Protein AF-A0A7W3LTU8-F1 (afdb_monomer_lite)

Organism: Actinomadura namibiensis (NCBI:txid182080)

Foldseek 3Di:
DVCVVVVNPDPVVVLVCCCVVPVVVDVDDDDPVVVVVVCVVCVVVVVVVVVVVCVVDCCVVFLWDDDPDPWDFFDPDPVRQCPDPCHVQFDWDQDPVVRGITTHHHTDRHDPPDDDDDDDDDDDDDDD

Structure (mmCIF, N/CA/C/O backbone):
data_AF-A0A7W3LTU8-F1
#
_entry.id   AF-A0A7W3LTU8-F1
#
loop_
_atom_site.group_PDB
_atom_site.id
_atom_site.type_symbol
_atom_site.label_atom_id
_atom_site.label_alt_id
_atom_site.label_comp_id
_atom_site.label_asym_id
_atom_site.label_entity_id
_atom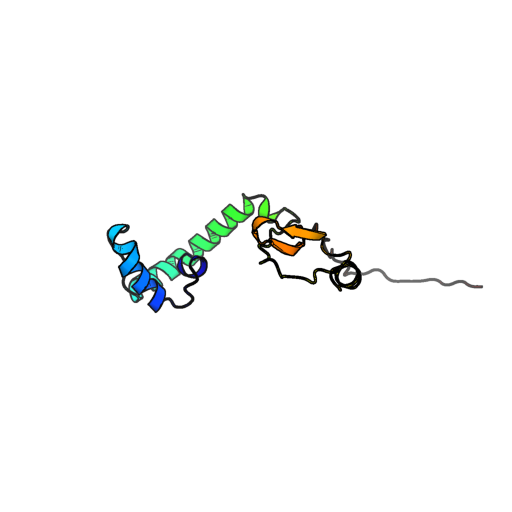_site.label_seq_id
_atom_site.pdbx_PDB_ins_code
_atom_site.Cartn_x
_atom_site.Cartn_y
_atom_site.Cartn_z
_atom_site.occupancy
_atom_site.B_iso_or_equiv
_atom_site.auth_seq_id
_atom_site.auth_comp_id
_atom_site.auth_asym_id
_atom_site.auth_atom_id
_atom_site.pdbx_PDB_model_num
ATOM 1 N N . MET A 1 1 ? 1.113 -4.236 7.735 1.00 57.50 1 MET A N 1
ATOM 2 C CA . MET A 1 1 ? 0.919 -3.942 6.302 1.00 57.50 1 MET A CA 1
ATOM 3 C C . MET A 1 1 ? -0.131 -2.850 6.097 1.00 57.50 1 MET A C 1
ATOM 5 O O . MET A 1 1 ? 0.268 -1.763 5.723 1.00 57.50 1 MET A O 1
ATOM 9 N N . LEU A 1 2 ? -1.400 -3.036 6.487 1.00 60.97 2 LEU A N 1
ATOM 10 C CA . LEU A 1 2 ? -2.439 -1.980 6.439 1.00 60.97 2 LEU A CA 1
ATOM 11 C C . LEU A 1 2 ? -2.060 -0.674 7.157 1.00 60.97 2 LEU A C 1
ATOM 13 O O . LEU A 1 2 ? -2.219 0.405 6.601 1.00 60.97 2 LEU A O 1
ATOM 17 N N . ALA A 1 3 ? -1.490 -0.758 8.364 1.00 63.91 3 ALA A N 1
ATOM 18 C CA . ALA A 1 3 ? -1.036 0.433 9.084 1.00 63.91 3 ALA A CA 1
ATOM 19 C C . ALA A 1 3 ? 0.039 1.217 8.308 1.00 63.91 3 ALA A C 1
ATOM 21 O O . ALA A 1 3 ? -0.021 2.438 8.278 1.00 63.91 3 ALA A O 1
ATOM 22 N N . ALA A 1 4 ? 0.977 0.528 7.650 1.00 62.62 4 ALA A N 1
ATOM 23 C CA . ALA A 1 4 ? 2.030 1.156 6.850 1.00 62.62 4 ALA A CA 1
ATOM 24 C C . ALA A 1 4 ? 1.475 1.750 5.546 1.00 62.62 4 ALA A C 1
ATOM 26 O O . ALA A 1 4 ? 1.787 2.890 5.226 1.00 62.62 4 ALA A O 1
ATOM 27 N N . LEU A 1 5 ? 0.585 1.018 4.863 1.00 60.66 5 LEU A N 1
ATOM 28 C CA . LEU A 1 5 ? -0.119 1.489 3.663 1.00 60.66 5 LEU A CA 1
ATOM 29 C C . LEU A 1 5 ? -0.958 2.744 3.939 1.00 60.66 5 LEU A C 1
ATOM 31 O O . LEU A 1 5 ? -1.088 3.608 3.086 1.00 60.66 5 LEU A O 1
ATOM 35 N N . LEU A 1 6 ? -1.491 2.870 5.154 1.00 66.88 6 LEU A N 1
ATOM 36 C CA . LEU A 1 6 ? -2.299 4.011 5.581 1.00 66.88 6 LEU A CA 1
ATOM 37 C C . LEU A 1 6 ? -1.504 5.034 6.421 1.00 66.88 6 LEU A C 1
ATOM 39 O O . LEU A 1 6 ? -2.103 5.745 7.240 1.00 66.88 6 LEU A O 1
ATOM 43 N N . GLY A 1 7 ? -0.169 5.049 6.300 1.00 69.88 7 GLY A N 1
ATOM 44 C CA . GLY A 1 7 ? 0.729 6.053 6.895 1.00 69.88 7 GLY A CA 1
ATOM 45 C C . GLY A 1 7 ? 0.847 6.042 8.428 1.00 69.88 7 GLY A C 1
ATOM 46 O O . GLY A 1 7 ? 1.381 6.968 9.034 1.00 69.88 7 GLY A O 1
ATOM 47 N N . CYS A 1 8 ? 0.349 5.010 9.106 1.00 70.38 8 CYS A N 1
ATOM 48 C CA . CYS A 1 8 ? 0.405 4.877 10.559 1.00 70.38 8 CYS A CA 1
ATOM 49 C C . CYS A 1 8 ? 1.654 4.112 11.016 1.00 70.38 8 CYS A C 1
ATOM 51 O O . CYS A 1 8 ? 1.624 2.900 11.213 1.00 70.38 8 CYS A O 1
ATOM 53 N N . ALA A 1 9 ? 2.731 4.846 11.306 1.00 70.19 9 ALA A N 1
ATOM 54 C CA . ALA A 1 9 ? 3.958 4.284 11.885 1.00 70.19 9 ALA A CA 1
ATOM 55 C C . ALA A 1 9 ? 3.825 3.861 13.367 1.00 70.19 9 ALA A C 1
ATOM 57 O O . ALA A 1 9 ? 4.691 3.180 13.906 1.00 70.19 9 ALA A O 1
ATOM 58 N N . SER A 1 10 ? 2.749 4.266 14.057 1.00 81.50 10 SER A N 1
ATOM 59 C CA . SER A 1 10 ? 2.509 3.886 15.455 1.00 81.50 10 SER A CA 1
ATOM 60 C C . SER A 1 10 ? 1.343 2.923 15.570 1.00 81.50 10 SER A C 1
ATOM 62 O O . SER A 1 10 ? 0.191 3.285 15.340 1.00 81.50 10 SER A O 1
ATOM 64 N N . GLU A 1 11 ? 1.648 1.721 16.039 1.00 78.94 11 GLU A N 1
ATOM 65 C CA . GLU A 1 11 ? 0.684 0.652 16.282 1.00 78.94 11 GLU A CA 1
ATOM 66 C C . GLU A 1 11 ? -0.440 1.069 17.251 1.00 78.94 11 GLU A C 1
ATOM 68 O O . GLU A 1 11 ? -1.611 0.781 17.024 1.00 78.94 11 GLU A O 1
ATOM 73 N N . ARG A 1 12 ? -0.107 1.835 18.301 1.00 82.06 12 ARG A N 1
ATOM 74 C CA . ARG A 1 12 ? -1.101 2.381 19.243 1.00 82.06 12 ARG A CA 1
ATOM 75 C C . ARG A 1 12 ? -2.063 3.355 18.564 1.00 82.06 12 ARG A C 1
ATOM 77 O O . ARG A 1 12 ? -3.252 3.343 18.866 1.00 82.06 12 ARG A O 1
ATOM 84 N N . ARG A 1 13 ? -1.557 4.210 17.669 1.00 84.50 13 ARG A N 1
ATOM 85 C CA . ARG A 1 13 ? -2.403 5.130 16.890 1.00 84.50 13 ARG A CA 1
ATOM 86 C C . ARG A 1 13 ? -3.261 4.363 15.891 1.00 84.50 13 ARG A C 1
ATOM 88 O O . ARG A 1 13 ? -4.444 4.661 15.777 1.00 84.50 13 ARG A O 1
ATOM 95 N N . TRP A 1 14 ? -2.683 3.355 15.242 1.00 85.75 14 TRP A N 1
ATOM 96 C CA . TRP A 1 14 ? -3.394 2.479 14.321 1.00 85.75 14 TRP A CA 1
ATOM 97 C C . TRP A 1 14 ? -4.564 1.765 14.997 1.00 85.75 14 TRP A C 1
ATOM 99 O O . TRP A 1 14 ? -5.672 1.865 14.498 1.00 85.75 14 TRP A O 1
ATOM 109 N N . LEU A 1 15 ? -4.359 1.118 16.148 1.00 87.31 15 LEU A N 1
ATOM 110 C CA . LEU A 1 15 ? -5.430 0.386 16.831 1.00 87.31 15 LEU A CA 1
ATOM 111 C C . LEU A 1 15 ? -6.570 1.291 17.301 1.00 87.31 15 LEU A C 1
ATOM 113 O O . LEU A 1 15 ? -7.730 0.924 17.155 1.00 87.31 15 LEU A O 1
ATOM 117 N N . ARG A 1 16 ? -6.259 2.497 17.796 1.00 88.06 16 ARG A N 1
ATOM 118 C CA . ARG A 1 16 ? -7.295 3.489 18.125 1.00 88.06 16 ARG A CA 1
ATOM 119 C C . ARG A 1 16 ? -8.079 3.926 16.893 1.00 88.06 16 ARG A C 1
ATOM 121 O O . ARG A 1 16 ? -9.294 4.040 16.963 1.00 88.06 16 ARG A O 1
ATOM 128 N N . ARG A 1 17 ? -7.390 4.156 15.772 1.00 86.62 17 ARG A N 1
ATOM 129 C CA . ARG A 1 17 ? -8.038 4.489 14.501 1.00 86.62 17 ARG A CA 1
ATOM 130 C C . ARG A 1 17 ? -8.894 3.330 13.991 1.00 86.62 17 ARG A C 1
ATOM 132 O O . ARG A 1 17 ? -10.008 3.560 13.558 1.00 86.62 17 ARG A O 1
ATOM 139 N N . ALA A 1 18 ? -8.398 2.101 14.099 1.00 87.75 18 ALA A N 1
ATOM 140 C CA . ALA A 1 18 ? -9.109 0.887 13.719 1.00 87.75 18 ALA A CA 1
ATOM 141 C C . ALA A 1 18 ? -10.414 0.724 14.516 1.00 87.75 18 ALA A C 1
ATOM 143 O O . ALA A 1 18 ? -11.463 0.498 13.930 1.00 87.75 18 ALA A O 1
ATOM 144 N N . HIS A 1 19 ? -10.357 0.922 15.836 1.00 87.19 19 HIS A N 1
ATOM 145 C CA . HIS A 1 19 ? -11.537 0.902 16.709 1.00 87.19 19 HIS A CA 1
ATOM 146 C C . HIS A 1 19 ? -12.516 2.048 16.437 1.00 87.19 19 HIS A C 1
ATOM 148 O O . HIS A 1 19 ? -13.701 1.888 16.677 1.00 87.19 19 HIS A O 1
ATOM 154 N N . ARG A 1 20 ? -12.046 3.204 15.962 1.00 88.69 20 ARG A N 1
ATOM 155 C CA . ARG A 1 20 ? -12.914 4.360 15.700 1.00 88.69 20 ARG A CA 1
ATOM 156 C C . ARG A 1 20 ? -13.562 4.317 14.317 1.00 88.69 20 ARG A C 1
ATOM 158 O O . ARG A 1 20 ? -14.746 4.581 14.200 1.00 88.69 20 ARG A O 1
ATOM 165 N N . ASP A 1 21 ? -12.773 4.019 13.290 1.00 88.31 21 ASP A N 1
ATOM 166 C CA . ASP A 1 21 ? -13.170 4.207 11.889 1.00 88.31 21 ASP A CA 1
ATOM 167 C C . ASP A 1 21 ? -13.636 2.896 11.235 1.00 88.31 21 ASP A C 1
ATOM 169 O 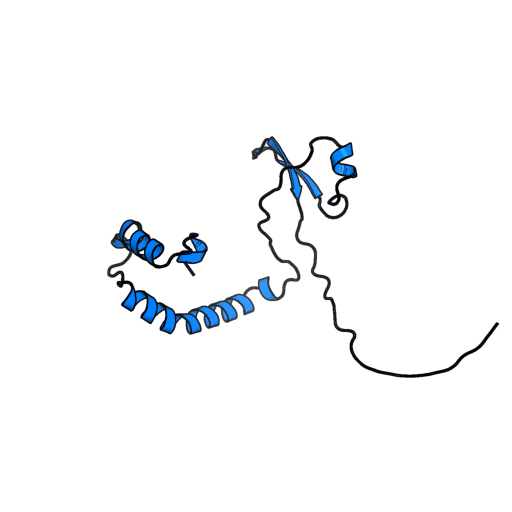O . ASP A 1 21 ? -14.252 2.927 10.176 1.00 88.31 21 ASP A O 1
ATOM 173 N N . PHE A 1 22 ? -13.322 1.741 11.836 1.00 85.44 22 PHE A N 1
ATOM 174 C CA . PHE A 1 22 ? -13.550 0.427 11.225 1.00 85.44 22 PHE A CA 1
ATOM 175 C C . PHE A 1 22 ? -14.225 -0.584 12.162 1.00 85.44 22 PHE A C 1
ATOM 177 O O . PHE A 1 22 ? -14.332 -1.751 11.794 1.00 85.44 22 PHE A O 1
ATOM 184 N N . ALA A 1 23 ? -14.676 -0.185 13.358 1.00 87.56 23 ALA A N 1
ATOM 185 C CA . ALA A 1 23 ? -15.330 -1.114 14.286 1.00 87.56 23 ALA A CA 1
ATOM 186 C C . ALA A 1 23 ? -16.572 -1.773 13.670 1.00 87.56 23 ALA A C 1
ATOM 188 O O . ALA A 1 23 ? -16.749 -2.977 13.814 1.00 87.56 23 ALA A O 1
ATOM 189 N N . ASP A 1 24 ? -17.361 -1.022 12.903 1.00 88.19 24 ASP A N 1
ATOM 190 C CA . ASP A 1 24 ? -18.594 -1.535 12.294 1.00 88.19 24 ASP A CA 1
ATOM 191 C C . ASP A 1 24 ? -18.337 -2.551 11.170 1.00 88.19 24 ASP A C 1
ATOM 193 O O . ASP A 1 24 ? -19.205 -3.351 10.831 1.00 88.19 24 ASP A O 1
ATOM 197 N N . MET A 1 25 ? -17.131 -2.553 10.591 1.00 89.25 25 MET A N 1
ATOM 198 C CA . MET A 1 25 ? -16.763 -3.465 9.501 1.00 89.25 25 MET A CA 1
ATOM 199 C C . MET A 1 25 ? -16.299 -4.836 9.998 1.00 89.25 25 MET A C 1
ATOM 201 O O . MET A 1 25 ? -16.159 -5.767 9.204 1.00 89.25 25 MET A O 1
ATOM 205 N N . PHE A 1 26 ? -16.024 -4.973 11.295 1.00 83.81 26 PHE A N 1
ATOM 206 C CA . PHE A 1 26 ? -15.423 -6.174 11.853 1.00 83.81 26 PHE A CA 1
ATOM 207 C C . PHE A 1 26 ? -16.110 -6.552 13.171 1.00 83.81 26 PHE A C 1
ATOM 209 O O . PHE A 1 26 ? -16.000 -5.813 14.146 1.00 83.81 26 PHE A O 1
ATOM 216 N N . PRO A 1 27 ? -16.708 -7.754 13.269 1.00 85.25 27 PRO A N 1
ATOM 217 C CA . PRO A 1 27 ? -17.403 -8.206 14.480 1.00 85.25 27 PRO A CA 1
ATOM 218 C C . PRO A 1 27 ? -16.537 -8.216 15.749 1.00 85.25 27 PRO A C 1
ATOM 220 O O . PRO A 1 27 ? -17.052 -8.220 16.863 1.00 85.25 27 PRO A O 1
ATOM 223 N N . TYR A 1 28 ? -15.212 -8.264 15.590 1.00 86.75 28 TYR A N 1
ATOM 224 C CA . TYR A 1 28 ? -14.269 -8.242 16.695 1.00 86.75 28 TYR A CA 1
ATOM 225 C C . TYR A 1 28 ? -12.944 -7.603 16.276 1.00 86.75 28 TYR A C 1
ATOM 227 O O . TYR A 1 28 ? -12.231 -8.131 15.418 1.00 86.75 28 TYR A O 1
ATOM 235 N N . LEU A 1 29 ? -12.567 -6.511 16.949 1.00 87.06 29 LEU A N 1
ATOM 236 C CA . LEU A 1 29 ? -11.212 -5.967 16.882 1.00 87.06 29 LEU A CA 1
ATOM 237 C C . LEU A 1 29 ? -10.425 -6.321 18.152 1.00 87.06 29 LEU A C 1
ATOM 239 O O . LEU A 1 29 ? -10.770 -5.854 19.241 1.00 87.06 29 LEU A O 1
ATOM 243 N N . PRO A 1 30 ? -9.317 -7.078 18.041 1.00 86.56 30 PRO A N 1
ATOM 244 C CA . PRO A 1 30 ? -8.497 -7.406 19.194 1.00 86.56 30 PRO A CA 1
ATOM 245 C C . PRO A 1 30 ? -7.835 -6.159 19.792 1.00 86.56 30 PRO A C 1
ATOM 247 O O . PRO A 1 30 ? -7.445 -5.225 19.088 1.00 86.56 30 PRO A O 1
ATOM 250 N N . GLY A 1 31 ? -7.649 -6.183 21.113 1.00 86.81 31 GLY A N 1
ATOM 251 C CA . GLY A 1 31 ? -6.795 -5.226 21.813 1.00 86.81 31 GLY A CA 1
ATOM 252 C C . GLY A 1 31 ? -5.316 -5.390 21.442 1.00 86.81 31 GLY A C 1
ATOM 253 O O . GLY A 1 31 ? -4.924 -6.311 20.724 1.00 86.81 31 GLY A O 1
ATOM 254 N N . ARG A 1 32 ? -4.457 -4.511 21.967 1.00 85.00 32 ARG A N 1
ATOM 255 C CA . ARG A 1 32 ? -3.043 -4.415 21.558 1.00 85.00 32 ARG A CA 1
ATOM 256 C C . ARG A 1 32 ? -2.248 -5.719 21.664 1.00 85.00 32 ARG A C 1
ATOM 258 O O . ARG A 1 32 ? -1.465 -6.033 20.769 1.00 85.00 32 ARG A O 1
ATOM 265 N N . SER A 1 33 ? -2.408 -6.466 22.752 1.00 87.06 33 SER A N 1
ATOM 266 C CA . SER A 1 33 ? -1.707 -7.742 22.950 1.00 87.06 33 SER A CA 1
ATOM 267 C C . SER A 1 33 ? -2.155 -8.787 21.927 1.00 87.06 33 SER A C 1
ATOM 269 O O . SER A 1 33 ? -1.316 -9.347 21.222 1.00 87.06 33 SER A O 1
ATOM 271 N N . GLY A 1 34 ? -3.470 -8.976 21.779 1.00 87.31 34 GLY A N 1
ATOM 272 C CA . GLY A 1 34 ? -4.056 -9.926 20.834 1.00 87.31 34 GLY A CA 1
ATOM 273 C C . GLY A 1 34 ? -3.781 -9.572 19.371 1.00 87.31 34 GLY A C 1
ATOM 274 O O . GLY A 1 34 ? -3.521 -10.462 18.565 1.00 87.31 34 GLY A O 1
ATOM 275 N N . TYR A 1 35 ? -3.771 -8.282 19.024 1.00 86.69 35 TYR A N 1
ATOM 276 C CA . TYR A 1 35 ? -3.380 -7.824 17.692 1.00 86.69 35 TYR A CA 1
ATOM 277 C C . TYR A 1 35 ? -1.922 -8.183 17.387 1.00 86.69 35 TYR A C 1
ATOM 279 O O . TYR A 1 35 ? -1.647 -8.779 16.350 1.00 86.69 35 TYR A O 1
ATOM 287 N N . ASN A 1 36 ? -0.993 -7.891 18.303 1.00 86.25 36 ASN A N 1
ATOM 288 C CA . ASN A 1 36 ? 0.425 -8.208 18.114 1.00 86.25 36 ASN A CA 1
ATOM 289 C C . ASN A 1 36 ? 0.701 -9.708 18.048 1.00 86.25 36 ASN A C 1
ATOM 291 O O . ASN A 1 36 ? 1.548 -10.147 17.275 1.00 86.25 36 ASN A O 1
ATOM 295 N N . GLU A 1 37 ? 0.014 -10.502 18.864 1.00 89.75 37 GLU A N 1
ATOM 296 C CA . GLU A 1 37 ? 0.167 -11.952 18.838 1.00 89.75 37 GLU A CA 1
ATOM 297 C C . GLU A 1 37 ? -0.281 -12.537 17.498 1.00 89.75 37 GLU A C 1
ATOM 299 O O . GLU A 1 37 ? 0.464 -13.299 16.880 1.00 89.75 37 GLU A O 1
ATOM 304 N N . ARG A 1 38 ? -1.457 -12.122 17.012 1.00 88.38 38 ARG A N 1
ATOM 305 C CA . ARG A 1 38 ? -1.960 -12.521 15.693 1.00 88.38 38 ARG A CA 1
ATOM 306 C C . ARG A 1 38 ? -1.038 -12.027 14.587 1.00 88.38 38 ARG A C 1
ATOM 308 O O . ARG A 1 38 ? -0.670 -12.813 13.726 1.00 88.38 38 ARG A O 1
ATOM 315 N N . LEU A 1 39 ? -0.583 -10.775 14.652 1.00 85.69 39 LEU A N 1
ATOM 316 C CA . LEU A 1 39 ? 0.351 -10.221 13.677 1.00 85.69 39 LEU A CA 1
ATOM 317 C C . LEU A 1 39 ? 1.625 -11.068 13.597 1.00 85.69 39 LEU A C 1
ATOM 319 O O . LEU A 1 39 ? 2.008 -11.456 12.500 1.00 85.69 39 LEU A O 1
ATOM 323 N N . ARG A 1 40 ? 2.255 -11.413 14.727 1.00 88.00 40 ARG A N 1
ATOM 324 C CA . ARG A 1 40 ? 3.464 -12.257 14.738 1.00 88.00 40 ARG A CA 1
ATOM 325 C C . ARG A 1 40 ? 3.213 -13.641 14.140 1.00 88.00 40 ARG A C 1
ATOM 327 O O . ARG A 1 40 ? 4.016 -14.088 13.329 1.00 88.00 40 ARG A O 1
ATOM 334 N N . LYS A 1 41 ? 2.092 -14.283 14.489 1.00 91.75 41 LYS A N 1
ATOM 335 C CA . LYS A 1 41 ? 1.698 -15.594 13.944 1.00 91.75 41 LYS A CA 1
ATOM 336 C C . LYS A 1 41 ? 1.466 -15.542 12.428 1.00 91.75 41 LYS A C 1
ATOM 338 O O . LYS A 1 41 ? 1.895 -16.436 11.710 1.00 91.75 41 LYS A O 1
ATOM 343 N N . THR A 1 42 ? 0.835 -14.480 11.933 1.00 89.38 42 THR A N 1
ATOM 344 C CA . THR A 1 42 ? 0.455 -14.349 10.519 1.00 89.38 42 THR A CA 1
ATOM 345 C C . THR A 1 42 ? 1.552 -13.715 9.652 1.00 89.38 42 THR A C 1
ATOM 347 O O . THR A 1 42 ? 1.525 -13.862 8.435 1.00 89.38 42 THR A O 1
ATOM 350 N N . THR A 1 43 ? 2.551 -13.043 10.239 1.00 88.25 43 THR A N 1
ATOM 351 C CA . THR A 1 43 ? 3.605 -12.326 9.491 1.00 88.25 43 THR A CA 1
ATOM 352 C C . THR A 1 43 ? 4.340 -13.238 8.513 1.00 88.25 43 THR A C 1
ATOM 354 O O . THR A 1 43 ? 4.501 -12.867 7.352 1.00 88.25 43 THR A O 1
ATOM 357 N N . ALA A 1 44 ? 4.742 -14.436 8.947 1.00 87.44 44 ALA A N 1
ATOM 358 C CA . ALA A 1 44 ? 5.442 -15.380 8.077 1.00 87.44 44 ALA A CA 1
ATOM 359 C C . ALA A 1 44 ? 4.578 -15.804 6.877 1.00 87.44 44 ALA A C 1
ATOM 361 O O . ALA A 1 44 ? 5.068 -15.838 5.750 1.00 87.44 44 ALA A O 1
ATOM 362 N N . LEU A 1 45 ? 3.284 -16.048 7.106 1.00 90.62 45 LEU A N 1
ATOM 363 C CA . LEU A 1 45 ? 2.336 -16.419 6.057 1.00 90.62 45 LEU A CA 1
ATOM 364 C C . LEU A 1 45 ? 2.110 -15.274 5.063 1.00 90.62 45 LEU A C 1
ATOM 366 O O . LEU A 1 45 ? 2.165 -15.498 3.860 1.00 90.62 45 LEU A O 1
ATOM 370 N N . ILE A 1 46 ? 1.921 -14.043 5.548 1.00 87.88 46 ILE A N 1
ATOM 371 C CA . ILE A 1 46 ? 1.770 -12.858 4.686 1.00 87.88 46 ILE A CA 1
ATOM 372 C C . ILE A 1 46 ? 3.023 -12.648 3.837 1.00 87.88 46 ILE A C 1
ATOM 374 O O . ILE A 1 46 ? 2.909 -12.373 2.649 1.00 87.88 46 ILE A O 1
ATOM 378 N N . MET A 1 47 ? 4.218 -12.801 4.415 1.00 86.38 47 MET A N 1
ATOM 379 C CA . MET A 1 47 ? 5.466 -12.705 3.654 1.00 86.38 47 MET A CA 1
ATOM 380 C C . MET A 1 47 ? 5.583 -13.816 2.611 1.00 86.38 47 MET A C 1
ATOM 382 O O . MET A 1 47 ? 6.029 -13.557 1.499 1.00 86.38 47 MET A O 1
ATOM 386 N N . HIS A 1 48 ? 5.192 -15.044 2.952 1.00 87.00 48 HIS A N 1
ATOM 387 C CA . HIS A 1 48 ? 5.206 -16.161 2.015 1.00 87.00 48 HIS A CA 1
ATOM 388 C C . HIS A 1 48 ? 4.239 -15.927 0.851 1.00 87.00 48 HIS A C 1
ATOM 390 O O . HIS A 1 48 ? 4.665 -15.978 -0.297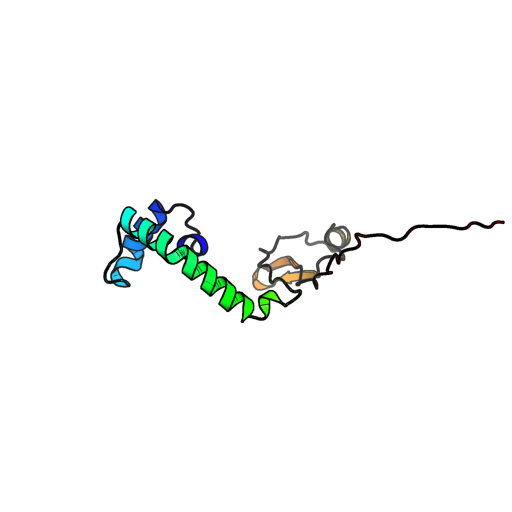 1.00 87.00 48 HIS A O 1
ATOM 396 N N . MET A 1 49 ? 2.983 -15.571 1.132 1.00 87.00 49 MET A N 1
ATOM 397 C CA . MET A 1 49 ? 2.010 -15.244 0.087 1.00 87.00 49 MET A CA 1
ATOM 398 C C . MET A 1 49 ? 2.432 -14.021 -0.723 1.00 87.00 49 MET A C 1
ATOM 400 O O . MET A 1 49 ? 2.281 -14.023 -1.933 1.00 87.00 49 MET A O 1
ATOM 404 N N . GLY A 1 50 ? 3.027 -13.011 -0.086 1.00 83.00 50 GLY A N 1
ATOM 405 C CA . GLY A 1 50 ? 3.605 -11.867 -0.785 1.00 83.00 50 GLY A CA 1
ATOM 406 C C . GLY A 1 50 ? 4.702 -12.277 -1.767 1.00 83.00 50 GLY A C 1
ATOM 407 O O . GLY A 1 50 ? 4.750 -11.740 -2.864 1.00 83.00 50 GLY A O 1
ATOM 408 N N . ARG A 1 51 ? 5.544 -13.261 -1.419 1.00 81.44 51 ARG A N 1
ATOM 409 C CA . ARG A 1 51 ? 6.555 -13.813 -2.336 1.00 81.44 51 ARG A CA 1
ATOM 410 C C . ARG A 1 51 ? 5.947 -14.652 -3.454 1.00 81.44 51 ARG A C 1
ATOM 412 O O . ARG A 1 51 ? 6.421 -14.543 -4.571 1.00 81.44 51 ARG A O 1
ATOM 419 N N . VAL A 1 52 ? 4.927 -15.461 -3.166 1.00 84.31 52 VAL A N 1
ATOM 420 C CA . VAL A 1 52 ? 4.210 -16.243 -4.190 1.00 84.31 52 VAL A CA 1
ATOM 421 C C . VAL A 1 52 ? 3.540 -15.301 -5.187 1.00 84.31 52 VAL A C 1
ATOM 423 O O . VAL A 1 52 ? 3.794 -15.395 -6.377 1.00 84.31 52 VAL A O 1
ATOM 426 N N . LEU A 1 53 ? 2.795 -14.309 -4.697 1.00 79.38 53 LEU A N 1
ATOM 427 C CA . LEU A 1 53 ? 2.173 -13.288 -5.539 1.00 79.38 53 LEU A CA 1
ATOM 428 C C . LEU A 1 53 ? 3.210 -12.479 -6.319 1.00 79.38 53 LEU A C 1
ATOM 430 O O . LEU A 1 53 ? 2.994 -12.192 -7.488 1.00 79.38 53 LEU A O 1
ATOM 434 N N . ALA A 1 54 ? 4.336 -12.120 -5.699 1.00 70.31 54 ALA A N 1
ATOM 435 C CA . ALA A 1 54 ? 5.416 -11.431 -6.398 1.00 70.31 54 ALA A CA 1
ATOM 436 C C . ALA A 1 54 ? 6.073 -12.309 -7.475 1.00 70.31 54 ALA A C 1
ATOM 438 O O . ALA A 1 54 ? 6.476 -11.774 -8.495 1.00 70.31 54 ALA A O 1
ATOM 439 N N . ALA A 1 55 ? 6.170 -13.625 -7.271 1.00 74.00 55 ALA A N 1
ATOM 440 C CA . ALA A 1 55 ? 6.687 -14.557 -8.272 1.00 74.00 55 ALA A CA 1
ATOM 441 C C . ALA A 1 55 ? 5.693 -14.794 -9.423 1.00 74.00 55 ALA A C 1
ATOM 443 O O . ALA A 1 55 ? 6.118 -14.975 -10.560 1.00 74.00 55 ALA A O 1
ATOM 444 N N . ASP A 1 56 ? 4.390 -14.751 -9.133 1.00 70.38 56 ASP A N 1
ATOM 445 C CA . ASP A 1 56 ? 3.314 -14.923 -10.117 1.00 70.38 56 ASP A CA 1
ATOM 446 C C . ASP A 1 56 ? 2.962 -13.621 -10.861 1.00 70.38 56 ASP A C 1
ATOM 448 O O . ASP A 1 56 ? 2.280 -13.648 -11.886 1.00 70.38 56 ASP A O 1
ATOM 452 N N . THR A 1 57 ? 3.422 -12.467 -10.368 1.00 58.44 57 THR A N 1
ATOM 453 C CA . THR A 1 57 ? 3.270 -11.171 -11.042 1.00 58.44 57 THR A CA 1
ATOM 454 C C . THR A 1 57 ? 4.560 -10.866 -11.805 1.00 58.44 57 THR A C 1
ATOM 456 O O . THR A 1 57 ? 5.631 -10.831 -11.205 1.00 58.44 57 THR A O 1
ATOM 459 N N . THR A 1 58 ? 4.484 -10.569 -13.108 1.00 54.91 58 THR A N 1
ATOM 460 C CA . THR A 1 58 ? 5.667 -10.252 -13.948 1.00 54.91 58 THR A CA 1
ATOM 461 C C . THR A 1 58 ? 6.507 -9.079 -13.426 1.00 54.91 58 THR A C 1
ATOM 463 O O . THR A 1 58 ? 7.669 -8.951 -13.789 1.00 54.91 58 THR A O 1
ATOM 466 N N . LEU A 1 59 ? 5.968 -8.296 -12.485 1.00 52.84 59 LEU A N 1
ATOM 467 C CA . LEU A 1 59 ? 6.628 -7.198 -11.779 1.00 52.84 59 LEU A CA 1
ATOM 468 C C . LEU A 1 59 ? 7.987 -7.565 -11.147 1.00 52.84 59 LEU A C 1
ATOM 470 O O . LEU A 1 59 ? 8.792 -6.675 -10.899 1.00 52.84 59 LEU A O 1
ATOM 474 N N . TRP A 1 60 ? 8.238 -8.843 -10.837 1.00 52.25 60 TRP A N 1
ATOM 475 C CA . TRP A 1 60 ? 9.526 -9.297 -10.290 1.00 52.25 60 TRP A CA 1
ATOM 476 C C . TRP A 1 60 ? 10.569 -9.643 -11.365 1.00 52.25 60 TRP A C 1
ATOM 478 O O . TRP A 1 60 ? 11.768 -9.583 -11.098 1.00 52.25 60 TRP A O 1
ATOM 488 N N . SER A 1 61 ? 10.121 -10.023 -12.565 1.00 54.88 61 SER A N 1
ATOM 489 C CA . SER A 1 61 ? 10.977 -10.330 -13.719 1.00 54.88 61 SER A CA 1
ATOM 490 C C . SER A 1 61 ? 11.136 -9.161 -14.688 1.00 54.88 61 SER A C 1
ATOM 492 O O . SER A 1 61 ? 11.991 -9.224 -15.565 1.00 54.88 61 SER A O 1
ATOM 494 N N . ASP A 1 62 ? 10.304 -8.130 -14.564 1.00 52.81 62 ASP A N 1
ATOM 495 C CA . ASP A 1 62 ? 10.376 -6.945 -15.402 1.00 52.81 62 ASP A CA 1
ATOM 496 C C . ASP A 1 62 ? 11.555 -6.062 -14.959 1.00 52.81 62 ASP A C 1
ATOM 498 O O . ASP A 1 62 ? 11.664 -5.663 -13.799 1.00 52.81 62 ASP A O 1
ATOM 502 N N . ASP A 1 63 ? 12.412 -5.680 -15.910 1.00 53.91 63 ASP A N 1
ATOM 503 C CA . ASP A 1 63 ? 13.521 -4.723 -15.734 1.00 53.91 63 ASP A CA 1
ATOM 504 C C . ASP A 1 63 ? 13.037 -3.278 -15.466 1.00 53.91 63 ASP A C 1
ATOM 506 O O . ASP A 1 63 ? 13.765 -2.305 -15.675 1.00 53.91 63 ASP A O 1
ATOM 510 N N . VAL A 1 64 ? 11.782 -3.120 -15.039 1.00 53.12 64 VAL A N 1
ATOM 511 C CA . VAL A 1 64 ? 11.043 -1.865 -14.962 1.00 53.12 64 VAL A CA 1
ATOM 512 C C . VAL A 1 64 ? 10.414 -1.731 -13.579 1.00 53.12 64 VAL A C 1
ATOM 514 O O . VAL A 1 64 ? 9.402 -2.346 -13.255 1.00 53.12 64 VAL A O 1
ATOM 517 N N . TRP A 1 65 ? 10.993 -0.849 -12.768 1.00 55.12 65 TRP A N 1
ATOM 518 C CA . TRP A 1 65 ? 10.396 -0.427 -11.506 1.00 55.12 65 TRP A CA 1
ATOM 519 C C . TRP A 1 65 ? 9.495 0.784 -11.747 1.00 55.12 65 TRP A C 1
ATOM 521 O O . TRP A 1 65 ? 9.967 1.846 -12.159 1.00 55.12 65 TRP A O 1
ATOM 531 N N . LEU A 1 66 ? 8.197 0.642 -11.467 1.00 54.22 66 LEU A N 1
ATOM 532 C CA . LEU A 1 66 ? 7.278 1.776 -11.439 1.00 54.22 66 LEU A CA 1
ATOM 533 C C . LEU A 1 66 ? 7.508 2.559 -10.140 1.00 54.22 66 LEU A C 1
ATOM 535 O O . LEU A 1 66 ? 7.069 2.154 -9.064 1.00 54.22 66 LEU A O 1
ATOM 539 N N . VAL A 1 67 ? 8.231 3.670 -10.238 1.00 59.47 67 VAL A N 1
ATOM 540 C CA . VAL A 1 67 ? 8.426 4.596 -9.121 1.00 59.47 67 VAL A CA 1
ATOM 541 C C . VAL A 1 67 ? 7.346 5.669 -9.209 1.00 59.47 67 VAL A C 1
ATOM 543 O O . VAL A 1 67 ? 7.319 6.436 -10.168 1.00 59.47 67 VAL A O 1
ATOM 546 N N . ASP A 1 68 ? 6.467 5.740 -8.207 1.00 57.44 68 ASP A N 1
ATOM 547 C CA . ASP A 1 68 ? 5.572 6.887 -8.018 1.00 57.44 68 ASP A CA 1
ATOM 548 C C . ASP A 1 68 ? 6.412 8.082 -7.548 1.00 57.44 68 ASP A C 1
ATOM 550 O O . ASP A 1 68 ? 6.585 8.337 -6.353 1.00 57.44 68 ASP A O 1
ATOM 554 N N . SER A 1 69 ? 7.072 8.751 -8.493 1.00 58.62 69 SER A N 1
ATOM 555 C CA . SER A 1 69 ? 7.834 9.951 -8.181 1.00 58.62 69 SER A CA 1
ATOM 556 C C . SER A 1 69 ? 6.853 11.100 -7.983 1.00 58.62 69 SER A C 1
ATOM 558 O O . SER A 1 69 ? 6.223 11.546 -8.943 1.00 58.62 69 SER A O 1
ATOM 560 N N . THR A 1 70 ? 6.758 11.625 -6.759 1.00 62.41 70 THR A N 1
ATOM 561 C CA . THR A 1 70 ? 6.109 12.919 -6.528 1.00 62.41 70 THR A CA 1
ATOM 562 C C . THR A 1 70 ? 6.762 13.953 -7.447 1.00 62.41 70 THR A C 1
ATOM 564 O O . THR A 1 70 ? 7.984 14.130 -7.368 1.00 62.41 70 THR A O 1
ATOM 567 N N . PRO A 1 71 ? 6.002 14.613 -8.332 1.00 59.66 71 PRO A N 1
ATOM 568 C CA . PRO A 1 71 ? 6.586 15.470 -9.350 1.00 59.66 71 PRO A CA 1
ATOM 569 C C . PRO A 1 71 ? 7.246 16.690 -8.692 1.00 59.66 71 PRO A C 1
ATOM 571 O O . PRO A 1 71 ? 6.603 17.444 -7.963 1.00 59.66 71 PRO A O 1
ATOM 574 N N . ILE A 1 72 ? 8.549 16.869 -8.929 1.00 65.25 72 ILE A N 1
ATOM 575 C CA . ILE A 1 72 ? 9.327 18.003 -8.412 1.00 65.25 72 ILE A CA 1
ATOM 576 C C . ILE A 1 72 ? 9.169 19.171 -9.383 1.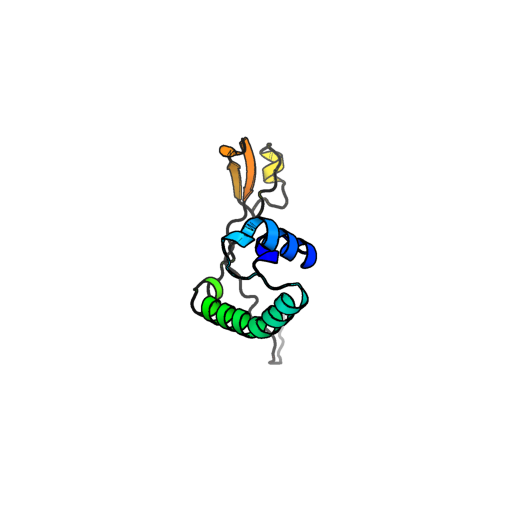00 65.25 72 ILE A C 1
ATOM 578 O O . ILE A 1 72 ? 9.487 19.049 -10.570 1.00 65.25 72 ILE A O 1
ATOM 582 N N . GLU A 1 73 ? 8.680 20.305 -8.883 1.00 67.31 73 GLU A N 1
ATOM 583 C CA . GLU A 1 73 ? 8.584 21.531 -9.674 1.00 67.31 73 GLU A CA 1
ATOM 584 C C . GLU A 1 73 ? 9.953 21.964 -10.192 1.00 67.31 73 GLU A C 1
ATOM 586 O O . GLU A 1 73 ? 10.959 21.891 -9.484 1.00 67.31 73 GLU A O 1
ATOM 591 N N . CYS A 1 74 ? 9.997 22.455 -11.428 1.00 73.44 74 CYS A N 1
ATOM 592 C CA . CYS A 1 74 ? 11.245 22.890 -12.035 1.00 73.44 74 CYS A CA 1
ATOM 593 C C . CYS A 1 74 ? 11.123 24.222 -12.773 1.00 73.44 74 CYS A C 1
ATOM 595 O O . CYS A 1 74 ? 10.033 24.714 -13.061 1.00 73.44 74 CYS A O 1
ATOM 597 N N . GLY A 1 75 ? 12.282 24.829 -13.046 1.00 74.12 75 GLY A N 1
ATOM 598 C CA . GLY A 1 75 ? 12.371 26.155 -13.647 1.00 74.12 75 GLY A CA 1
ATOM 599 C C . GLY A 1 75 ? 11.646 26.254 -14.992 1.00 74.12 75 GLY A C 1
ATOM 600 O O . GLY A 1 75 ? 11.737 25.366 -15.837 1.00 74.12 75 GLY A O 1
ATOM 601 N N . HIS A 1 76 ? 10.960 27.377 -15.192 1.00 78.25 76 HIS A N 1
ATOM 602 C CA . HIS A 1 76 ? 10.076 27.627 -16.335 1.00 78.25 76 HIS A CA 1
ATOM 603 C C . HIS A 1 76 ? 10.802 28.071 -17.617 1.00 78.25 76 HIS A C 1
ATOM 605 O O . HIS A 1 76 ? 10.187 28.155 -18.678 1.00 78.25 76 HIS A O 1
ATOM 611 N N . SER A 1 77 ? 12.096 28.405 -17.543 1.00 79.62 77 SER A N 1
ATOM 612 C CA . SER A 1 77 ? 12.841 28.901 -18.704 1.00 79.62 77 SER A CA 1
ATOM 613 C C . SER A 1 77 ? 13.513 27.761 -19.476 1.00 79.62 77 SER A C 1
ATOM 615 O O . SER A 1 77 ? 14.094 26.852 -18.878 1.00 79.62 77 SER A O 1
ATOM 617 N N . ARG A 1 78 ? 13.522 27.850 -20.816 1.00 71.50 78 ARG A N 1
ATOM 618 C CA . ARG A 1 78 ? 14.248 26.907 -21.695 1.00 71.50 78 ARG A CA 1
ATOM 619 C C . ARG A 1 78 ? 15.721 26.780 -21.308 1.00 71.50 78 ARG A C 1
ATOM 621 O O . ARG A 1 78 ? 16.267 25.685 -21.312 1.00 71.50 78 ARG A O 1
ATOM 628 N N . GLN A 1 79 ? 16.354 27.891 -20.938 1.00 81.44 79 GLN A N 1
ATOM 629 C CA . GLN A 1 79 ? 17.759 27.915 -20.540 1.00 81.44 79 GLN A CA 1
ATOM 630 C C . GLN A 1 79 ? 17.999 27.178 -19.213 1.00 81.44 79 GLN A C 1
ATOM 632 O O . GLN A 1 79 ? 18.984 26.452 -19.093 1.00 81.44 79 GLN A O 1
ATOM 637 N N . THR A 1 80 ? 17.097 27.325 -18.235 1.00 79.62 80 THR A N 1
ATOM 638 C CA . THR A 1 80 ? 17.139 26.573 -16.969 1.00 79.62 80 THR A CA 1
ATOM 639 C C . THR A 1 80 ? 16.894 25.087 -17.211 1.00 79.62 80 THR A C 1
ATOM 641 O O . THR A 1 80 ? 17.563 24.257 -16.601 1.00 79.62 80 THR A O 1
ATOM 644 N N . ALA A 1 81 ? 15.995 24.751 -18.140 1.00 76.69 81 ALA A N 1
ATOM 645 C CA . ALA A 1 81 ? 15.738 23.370 -18.518 1.00 76.69 81 ALA A CA 1
ATOM 646 C C . ALA A 1 81 ? 16.981 22.714 -19.151 1.00 76.69 81 ALA A C 1
ATOM 648 O O . ALA A 1 81 ? 17.418 21.664 -18.695 1.00 76.69 81 ALA A O 1
ATOM 649 N N . THR A 1 82 ? 17.624 23.355 -20.134 1.00 77.44 82 THR A N 1
ATOM 650 C CA . THR A 1 82 ? 18.806 22.792 -20.820 1.00 77.44 82 THR A CA 1
ATOM 651 C C . THR A 1 82 ? 20.048 22.685 -19.926 1.00 77.44 82 THR A C 1
ATOM 653 O O . THR A 1 82 ? 20.881 21.817 -20.157 1.00 77.44 82 THR A O 1
ATOM 656 N N . ARG A 1 83 ? 20.195 23.545 -18.909 1.00 81.88 83 ARG A N 1
ATOM 657 C CA . ARG A 1 83 ? 21.349 23.533 -17.985 1.00 81.88 83 ARG A CA 1
ATOM 658 C C . ARG A 1 83 ? 21.147 22.675 -16.732 1.00 81.88 83 ARG A C 1
ATOM 660 O O . ARG A 1 83 ? 22.053 22.591 -15.908 1.00 81.88 83 ARG A O 1
ATOM 667 N N . SER A 1 84 ? 19.966 22.089 -16.554 1.00 80.38 84 SER A N 1
ATOM 668 C CA . SER A 1 84 ? 19.662 21.225 -15.413 1.00 80.38 84 SER A CA 1
ATOM 669 C C . SER A 1 84 ? 20.512 19.954 -15.443 1.00 80.38 84 SER A C 1
ATOM 671 O O . SER A 1 84 ? 20.709 19.372 -16.506 1.00 80.38 84 SER A O 1
ATOM 673 N N . ALA A 1 85 ? 20.922 19.455 -14.275 1.00 79.75 85 ALA A N 1
ATOM 674 C CA . ALA A 1 85 ? 21.564 18.142 -14.152 1.00 79.75 85 ALA A CA 1
ATOM 675 C C . ALA A 1 85 ? 20.651 16.978 -14.604 1.00 79.75 85 ALA A C 1
ATOM 677 O O . ALA A 1 85 ? 21.133 15.878 -14.848 1.00 79.75 85 ALA A O 1
ATOM 678 N N . LEU A 1 86 ? 19.341 17.226 -14.729 1.00 73.69 86 LEU A N 1
ATOM 679 C CA . LEU A 1 86 ? 18.348 16.266 -15.223 1.00 73.69 86 LEU A CA 1
ATOM 680 C C . LEU A 1 86 ? 18.190 16.287 -16.753 1.00 73.69 86 LEU A C 1
ATOM 682 O O . LEU A 1 86 ? 17.544 15.399 -17.312 1.00 73.69 86 LEU A O 1
ATOM 686 N N . ALA A 1 87 ? 18.772 17.272 -17.445 1.00 74.88 87 ALA A N 1
ATOM 687 C CA . ALA A 1 87 ? 18.710 17.353 -18.899 1.00 74.88 87 ALA A CA 1
ATOM 688 C C . ALA A 1 87 ? 19.435 16.151 -19.531 1.00 74.88 87 ALA A C 1
ATOM 690 O O . ALA A 1 87 ? 20.601 15.894 -19.240 1.00 74.88 87 ALA A O 1
ATOM 691 N N . GLY A 1 88 ? 18.730 15.398 -20.379 1.00 73.06 88 GLY A N 1
ATOM 692 C CA . GLY A 1 88 ? 19.233 14.160 -20.990 1.00 73.06 88 GLY A CA 1
ATOM 693 C C . GLY A 1 88 ? 19.006 12.891 -20.159 1.00 73.06 88 GLY A C 1
ATOM 694 O O . GLY A 1 88 ? 19.136 11.799 -20.701 1.00 73.06 88 GLY A O 1
ATOM 695 N N . TRP A 1 89 ? 18.611 13.024 -18.888 1.00 69.69 89 TRP A N 1
ATOM 696 C CA . TRP A 1 89 ? 18.261 11.904 -18.002 1.00 69.69 89 TRP A CA 1
ATOM 697 C C . TRP A 1 89 ? 16.749 11.778 -17.778 1.00 69.69 89 TRP A C 1
ATOM 699 O O . TRP A 1 89 ? 16.237 10.672 -17.638 1.00 69.69 89 TRP A O 1
ATOM 709 N N . ALA A 1 90 ? 16.029 12.902 -17.755 1.00 75.88 90 ALA A N 1
ATOM 710 C CA . ALA A 1 90 ? 14.582 12.962 -17.571 1.00 75.88 90 ALA A CA 1
ATOM 711 C C . ALA A 1 90 ? 13.914 13.771 -18.695 1.00 75.88 90 ALA A C 1
ATOM 713 O O . ALA A 1 90 ? 14.514 14.682 -19.272 1.00 75.88 90 ALA A O 1
ATOM 714 N N . ALA A 1 91 ? 12.655 13.454 -18.995 1.00 79.56 91 ALA A N 1
ATOM 715 C CA . ALA A 1 91 ? 11.841 14.216 -19.934 1.00 79.56 91 ALA A CA 1
ATOM 716 C C . ALA A 1 91 ? 11.317 15.498 -19.268 1.00 79.56 91 ALA A C 1
ATOM 718 O O . ALA A 1 91 ? 10.899 15.481 -18.112 1.00 79.56 91 ALA A O 1
ATOM 719 N N . TYR A 1 92 ? 11.318 16.616 -19.994 1.00 83.38 92 TYR A N 1
ATOM 720 C CA . TYR A 1 92 ? 10.770 17.893 -19.525 1.00 83.38 92 TYR A CA 1
ATOM 721 C C . TYR A 1 92 ? 9.387 18.128 -20.131 1.00 83.38 92 TYR A C 1
ATOM 723 O O . TYR A 1 92 ? 9.239 18.053 -21.352 1.00 83.38 92 TYR A O 1
ATOM 731 N N . GLY A 1 93 ? 8.384 18.437 -19.306 1.00 82.44 93 GLY A N 1
ATOM 732 C CA . GLY A 1 93 ? 7.009 18.616 -19.775 1.00 82.44 93 GLY A CA 1
ATOM 733 C C . GLY A 1 93 ? 6.173 19.563 -18.918 1.00 82.44 93 GLY A C 1
ATOM 734 O O . GLY A 1 93 ? 6.428 19.754 -17.729 1.00 82.44 93 GLY A O 1
ATOM 735 N N . TYR A 1 94 ? 5.157 20.161 -19.540 1.00 85.31 94 TYR A N 1
ATOM 736 C CA . TYR A 1 94 ? 4.147 20.967 -18.857 1.00 85.31 94 TYR A CA 1
ATOM 737 C C . TYR A 1 94 ? 2.949 20.097 -18.478 1.00 85.31 94 TYR A C 1
ATOM 739 O O . TYR A 1 94 ? 2.394 19.403 -19.329 1.00 85.31 94 TYR A O 1
ATOM 747 N N . CYS A 1 95 ? 2.525 20.156 -17.217 1.00 81.69 95 CYS A N 1
ATOM 748 C CA . CYS A 1 95 ? 1.328 19.470 -16.749 1.00 81.69 95 CYS A CA 1
ATOM 749 C C . CYS A 1 95 ? 0.187 20.476 -16.578 1.00 81.69 95 CYS A C 1
ATOM 751 O O . CYS A 1 95 ? 0.230 21.339 -15.698 1.00 81.69 95 CYS A O 1
ATOM 753 N N . ALA A 1 96 ? -0.847 20.342 -17.411 1.00 82.25 96 ALA A N 1
ATOM 754 C CA . ALA A 1 96 ? -1.981 21.262 -17.435 1.00 82.25 96 ALA A CA 1
ATOM 755 C C . ALA A 1 96 ? -2.798 21.246 -16.130 1.00 82.25 96 ALA A C 1
ATOM 757 O O . ALA A 1 96 ? -3.185 22.306 -15.645 1.00 82.25 96 ALA A O 1
ATOM 758 N N . SER A 1 97 ? -3.001 20.075 -15.513 1.00 78.69 97 SER A N 1
ATOM 759 C CA . SER A 1 97 ? -3.781 19.944 -14.268 1.00 78.69 97 SER A CA 1
ATOM 760 C C . SER A 1 97 ? -3.128 20.636 -13.071 1.00 78.69 97 SER A C 1
ATOM 762 O O . SER A 1 97 ? -3.824 21.134 -12.193 1.00 78.69 97 SER A O 1
ATOM 764 N N . HIS A 1 98 ? -1.796 20.714 -13.056 1.00 75.69 98 HIS A N 1
ATOM 765 C CA . HIS A 1 98 ? -1.038 21.422 -12.025 1.00 75.69 98 HIS A CA 1
ATOM 766 C C . HIS A 1 98 ? -0.569 22.812 -12.476 1.00 75.69 98 HIS A C 1
ATOM 768 O O . HIS A 1 98 ? 0.017 23.541 -11.682 1.00 75.69 98 HIS A O 1
ATOM 774 N N . SER A 1 99 ? -0.825 23.199 -13.730 1.00 84.19 99 SER A N 1
ATOM 775 C CA . SER A 1 99 ? -0.379 24.463 -14.331 1.00 84.19 99 SER A CA 1
ATOM 776 C C . SER A 1 99 ? 1.124 24.750 -14.153 1.00 84.19 99 SER A C 1
ATOM 778 O O . SER A 1 99 ? 1.534 25.900 -13.999 1.00 84.19 99 SER A O 1
ATOM 780 N N . ARG A 1 100 ? 1.963 23.704 -14.148 1.00 82.69 100 ARG A N 1
ATOM 781 C CA . ARG A 1 100 ? 3.386 23.754 -13.750 1.00 82.69 100 ARG A CA 1
ATOM 782 C C . ARG A 1 100 ? 4.256 22.881 -14.663 1.00 82.69 100 ARG A C 1
ATOM 784 O O . ARG A 1 100 ? 3.754 21.965 -15.316 1.00 82.69 100 ARG A O 1
ATOM 791 N N . PHE A 1 101 ? 5.558 23.176 -14.716 1.00 83.25 101 PHE A N 1
ATOM 792 C CA . PHE A 1 101 ? 6.548 22.383 -15.457 1.00 83.25 101 PHE A CA 1
ATOM 793 C C . PHE A 1 101 ? 7.250 21.386 -14.540 1.00 83.25 101 PHE A C 1
ATOM 795 O O . PHE A 1 101 ? 7.608 21.715 -13.405 1.00 83.25 101 PHE A O 1
ATOM 802 N N . PHE A 1 102 ? 7.492 20.187 -15.066 1.00 82.75 102 PHE A N 1
ATOM 803 C CA . PHE A 1 102 ? 8.076 19.075 -14.328 1.00 82.75 102 PHE A CA 1
ATOM 804 C C . PHE A 1 102 ? 9.164 18.370 -15.135 1.00 82.75 102 PHE A C 1
ATOM 806 O O . PHE A 1 102 ? 9.106 18.287 -16.366 1.00 82.75 102 PHE A O 1
ATOM 813 N N . TRP A 1 103 ? 10.129 17.815 -14.406 1.00 80.81 103 TRP A N 1
ATOM 814 C CA . TRP A 1 103 ? 10.982 16.745 -14.907 1.00 80.81 103 TRP A CA 1
ATOM 815 C C . TRP A 1 103 ? 10.315 15.410 -14.583 1.00 80.81 103 TRP A C 1
ATOM 817 O O . TRP A 1 103 ? 10.074 15.108 -13.417 1.00 80.81 103 TRP A O 1
ATOM 827 N N . GLY A 1 104 ? 10.009 14.625 -15.610 1.00 74.44 104 GLY A N 1
ATOM 828 C CA . GLY A 1 104 ? 9.492 13.269 -15.485 1.00 74.44 104 GLY A CA 1
ATOM 829 C C . GLY A 1 104 ? 10.568 12.256 -15.853 1.00 74.44 104 GLY A C 1
ATOM 830 O O . GLY A 1 104 ? 11.059 12.251 -16.981 1.00 74.44 104 GLY A O 1
ATOM 831 N N . ALA A 1 105 ? 10.930 11.385 -14.916 1.00 69.19 105 ALA A N 1
ATOM 832 C CA . ALA A 1 105 ? 11.677 10.177 -15.237 1.00 69.19 105 ALA A CA 1
ATOM 833 C C . ALA A 1 105 ? 10.662 9.077 -15.571 1.00 69.19 105 ALA A C 1
ATOM 835 O O . ALA A 1 105 ? 9.868 8.684 -14.721 1.00 69.19 105 ALA A O 1
ATOM 836 N N . ALA A 1 106 ? 10.655 8.608 -16.817 1.00 57.94 106 ALA A N 1
ATOM 837 C CA . ALA A 1 106 ? 9.987 7.357 -17.154 1.00 57.94 106 ALA A CA 1
ATOM 838 C C . ALA A 1 106 ? 10.902 6.195 -16.745 1.00 57.94 106 ALA A C 1
ATOM 840 O O . ALA A 1 106 ? 12.122 6.359 -16.717 1.00 57.94 106 ALA A O 1
ATOM 841 N N . ALA A 1 107 ? 10.317 5.041 -16.425 1.00 55.53 107 ALA A N 1
ATOM 842 C CA . ALA A 1 107 ? 11.061 3.829 -16.109 1.00 55.53 107 ALA A CA 1
ATOM 843 C C . ALA A 1 107 ? 12.207 3.596 -17.107 1.00 55.53 107 ALA A C 1
ATOM 845 O O . ALA A 1 107 ? 11.979 3.444 -18.308 1.00 55.53 107 ALA A O 1
ATOM 846 N N . ALA A 1 108 ? 13.439 3.591 -16.602 1.00 48.53 108 ALA A N 1
ATOM 847 C CA . ALA A 1 108 ? 14.601 3.202 -17.378 1.00 48.53 108 ALA A CA 1
ATOM 848 C C . ALA A 1 108 ? 14.725 1.671 -17.325 1.00 48.53 108 ALA A C 1
ATOM 850 O O . ALA A 1 108 ? 14.594 1.115 -16.231 1.00 48.53 108 ALA A O 1
ATOM 851 N N . PRO A 1 109 ? 14.986 0.986 -18.453 1.00 43.50 109 PRO A N 1
ATOM 852 C CA . PRO A 1 109 ? 15.316 -0.433 -18.425 1.00 43.50 109 PRO A CA 1
ATOM 853 C C . PRO A 1 109 ? 16.546 -0.643 -17.535 1.00 43.50 109 PRO A C 1
ATOM 855 O O . PRO A 1 109 ? 17.580 0.010 -17.710 1.00 43.50 109 PRO A O 1
ATOM 858 N N . GLY A 1 110 ? 16.414 -1.523 -16.546 1.00 46.25 110 GLY A N 1
ATOM 859 C CA . GLY A 1 110 ? 17.483 -1.903 -15.637 1.00 46.25 110 GLY A CA 1
ATOM 860 C C . GLY A 1 110 ? 18.654 -2.521 -16.396 1.00 46.25 110 GLY A C 1
ATOM 861 O O . GLY A 1 110 ? 18.625 -3.683 -16.778 1.00 46.25 110 GLY A O 1
ATOM 862 N N . VAL A 1 111 ? 19.733 -1.764 -16.588 1.00 43.59 111 VAL A N 1
ATOM 863 C CA . VAL A 1 111 ? 21.023 -2.351 -16.960 1.00 43.59 111 VAL A CA 1
ATOM 864 C C . VAL A 1 111 ? 21.496 -3.234 -15.807 1.00 43.59 111 VAL A C 1
ATOM 866 O O . VAL A 1 111 ? 21.928 -2.743 -14.763 1.00 43.59 111 VAL A O 1
ATOM 869 N N . HIS A 1 112 ? 21.421 -4.553 -15.984 1.00 39.28 112 H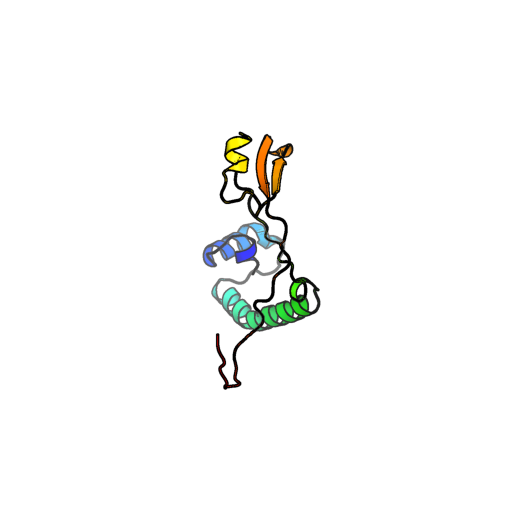IS A N 1
ATOM 870 C CA . HIS A 1 112 ? 22.104 -5.492 -15.107 1.00 39.28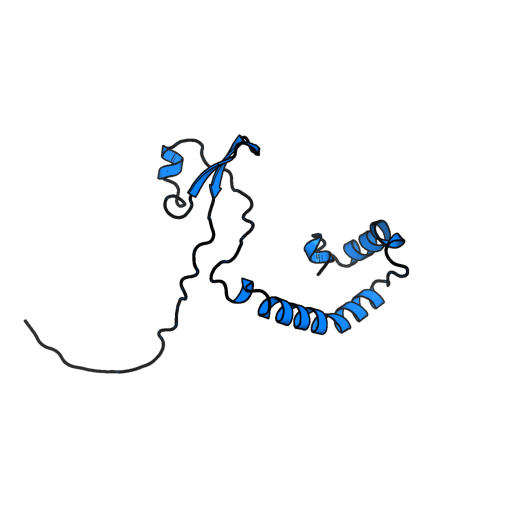 112 HIS A CA 1
ATOM 871 C C . HIS A 1 112 ? 23.596 -5.132 -15.058 1.00 39.28 112 HIS A C 1
ATOM 873 O O . HIS A 1 112 ? 24.322 -5.310 -16.037 1.00 39.28 112 HIS A O 1
ATOM 879 N N . ALA A 1 113 ? 24.091 -4.698 -13.896 1.00 39.34 113 ALA A N 1
ATOM 880 C CA . ALA A 1 113 ? 25.511 -4.787 -13.570 1.00 39.34 113 ALA A CA 1
ATOM 881 C C . ALA A 1 113 ? 25.864 -6.273 -13.368 1.00 39.34 113 ALA A C 1
ATOM 883 O O . ALA A 1 113 ? 26.053 -6.766 -12.255 1.00 39.34 113 ALA A O 1
ATOM 884 N N . GLY A 1 114 ? 25.872 -7.020 -14.473 1.00 32.81 114 GLY A N 1
ATOM 885 C CA . GLY A 1 114 ? 26.268 -8.413 -14.535 1.00 32.81 114 GLY A CA 1
ATOM 886 C C . GLY A 1 114 ? 27.765 -8.543 -14.292 1.00 32.81 114 GLY A C 1
ATOM 887 O O . GLY A 1 114 ? 28.568 -8.381 -15.200 1.00 32.81 114 GLY A O 1
ATOM 888 N N . ARG A 1 115 ? 28.121 -8.834 -13.039 1.00 37.16 115 ARG A N 1
ATOM 889 C CA . ARG A 1 115 ? 29.134 -9.824 -12.644 1.00 37.16 115 ARG A CA 1
ATOM 890 C C . ARG A 1 115 ? 30.314 -9.994 -13.620 1.00 37.16 115 ARG A C 1
ATOM 892 O O . ARG A 1 115 ? 30.295 -10.872 -14.474 1.00 37.16 115 ARG A O 1
ATOM 899 N N . ALA A 1 116 ? 31.408 -9.279 -13.369 1.00 33.41 116 ALA A N 1
ATOM 900 C CA . ALA A 1 116 ? 32.738 -9.674 -13.831 1.00 33.41 116 ALA A CA 1
ATOM 901 C C . ALA A 1 116 ? 33.673 -9.821 -12.622 1.00 33.41 116 ALA A C 1
ATOM 903 O O . ALA A 1 116 ? 34.428 -8.921 -12.269 1.00 33.41 116 ALA A O 1
ATOM 904 N N . ALA A 1 117 ? 33.595 -10.977 -11.963 1.00 33.91 117 ALA A N 1
ATOM 905 C CA . ALA A 1 117 ? 34.606 -11.438 -11.022 1.00 33.91 117 ALA A CA 1
ATOM 906 C C . ALA A 1 117 ? 35.015 -12.862 -11.415 1.00 33.91 117 ALA A C 1
ATOM 908 O O . ALA A 1 117 ? 34.201 -13.778 -11.304 1.00 33.91 117 ALA A O 1
ATOM 909 N N . GLY A 1 118 ? 36.272 -13.034 -11.845 1.00 29.81 118 GLY A N 1
ATOM 910 C CA . GLY A 1 118 ? 36.965 -14.323 -11.756 1.00 29.81 118 GLY A CA 1
ATOM 911 C C . GLY A 1 118 ? 37.734 -14.823 -12.986 1.00 29.81 118 GLY A C 1
ATOM 912 O O . GLY A 1 118 ? 37.211 -15.625 -13.741 1.00 29.81 118 GLY A O 1
ATOM 913 N N . HIS A 1 119 ? 39.025 -14.466 -13.028 1.00 29.47 119 HIS A N 1
ATOM 914 C CA . HIS A 1 119 ? 40.192 -15.328 -13.326 1.00 29.47 119 HIS A CA 1
ATOM 915 C C . HIS A 1 119 ? 40.561 -15.768 -14.763 1.00 29.47 119 HIS A C 1
ATOM 917 O O . HIS A 1 119 ? 39.865 -16.541 -15.406 1.00 29.47 119 HIS A O 1
ATOM 923 N N . GLY A 1 120 ? 41.798 -15.402 -15.155 1.00 27.31 120 GLY A N 1
ATOM 924 C CA . GLY A 1 120 ? 42.586 -16.030 -16.230 1.00 27.31 120 GLY A CA 1
ATOM 925 C C . GLY A 1 120 ? 43.799 -15.203 -16.713 1.00 27.31 120 GLY A C 1
ATOM 926 O O . GLY A 1 120 ? 43.706 -14.511 -17.716 1.00 27.31 120 GLY A O 1
ATOM 927 N N . ARG A 1 121 ? 44.935 -15.253 -15.993 1.00 31.75 121 ARG A N 1
ATOM 928 C CA . ARG A 1 121 ? 46.299 -14.777 -16.389 1.00 31.75 121 ARG A CA 1
ATOM 929 C C . ARG A 1 121 ? 46.871 -15.596 -17.588 1.00 31.75 121 ARG A C 1
ATOM 931 O O . ARG A 1 121 ? 46.316 -16.656 -17.851 1.00 31.75 121 ARG A O 1
ATOM 938 N N . PRO A 1 122 ? 48.105 -15.353 -18.109 1.00 49.75 122 PRO A N 1
ATOM 939 C CA . PRO A 1 122 ? 48.816 -14.112 -18.479 1.00 49.75 122 PRO A CA 1
ATOM 940 C C . PRO A 1 122 ? 49.526 -14.191 -19.873 1.00 49.75 122 PRO A C 1
ATOM 942 O O . PRO A 1 122 ? 49.799 -15.270 -20.386 1.00 49.75 122 PRO A O 1
ATOM 945 N N . GLY A 1 123 ? 49.998 -13.047 -20.397 1.00 31.30 123 GLY A N 1
ATOM 946 C CA . GLY A 1 123 ? 51.287 -12.964 -21.115 1.00 31.30 123 GLY A CA 1
ATOM 947 C C . GLY A 1 123 ? 51.290 -12.773 -22.642 1.00 31.30 123 GLY A C 1
ATOM 948 O O . GLY A 1 123 ? 50.859 -13.643 -23.386 1.00 31.30 123 GLY A O 1
ATOM 949 N N . ARG A 1 124 ? 51.934 -11.686 -23.096 1.00 35.03 124 ARG A N 1
ATOM 950 C CA . ARG A 1 124 ? 53.171 -11.632 -23.922 1.00 35.03 124 ARG A CA 1
ATOM 951 C C . ARG A 1 124 ? 53.231 -10.308 -24.692 1.00 35.03 124 ARG A C 1
ATOM 953 O O . ARG A 1 124 ? 52.249 -9.879 -25.281 1.00 35.03 124 ARG A O 1
ATOM 960 N N . GLY A 1 125 ? 54.390 -9.655 -24.628 1.00 35.47 125 GLY A N 1
ATOM 961 C CA . GLY A 1 125 ? 54.642 -8.358 -25.252 1.00 35.47 125 GLY A CA 1
ATOM 962 C C . GLY A 1 125 ? 55.079 -8.416 -26.715 1.00 35.47 125 GLY A C 1
ATOM 963 O O . GLY A 1 125 ? 55.378 -9.484 -27.241 1.00 35.47 125 GLY A O 1
ATOM 964 N N . GLN A 1 126 ? 55.130 -7.218 -27.301 1.00 36.16 126 GLN A N 1
ATOM 965 C CA . GLN A 1 126 ? 55.888 -6.701 -28.459 1.00 36.16 126 GLN A CA 1
ATOM 966 C C . GLN A 1 126 ? 55.054 -5.504 -28.956 1.00 36.16 126 GLN A C 1
ATOM 968 O O . GLN A 1 126 ? 53.853 -5.642 -29.126 1.00 36.16 126 GLN A O 1
ATOM 973 N N . GLY A 1 127 ? 55.542 -4.280 -29.110 1.00 34.84 127 GLY A N 1
ATOM 974 C CA . GLY A 1 127 ? 56.882 -3.845 -29.453 1.00 34.84 127 GLY A CA 1
ATOM 975 C C . GLY A 1 127 ? 56.773 -3.052 -30.752 1.00 34.84 127 GLY A C 1
ATOM 976 O O . GLY A 1 127 ? 56.622 -3.673 -31.799 1.00 34.84 127 GLY A O 1
ATOM 977 N N . ARG A 1 128 ? 56.835 -1.720 -30.643 1.00 36.34 128 ARG A N 1
ATOM 978 C CA . ARG A 1 128 ? 57.446 -0.714 -31.537 1.00 36.34 128 ARG A CA 1
ATOM 979 C C . ARG A 1 128 ? 56.726 0.621 -31.424 1.00 36.34 128 ARG A C 1
ATOM 981 O O . ARG A 1 128 ? 55.481 0.623 -31.494 1.00 36.34 128 ARG A O 1
#

Sequence (128 aa):
MLAALLGCASERRWLRRAHRDFADMFPYLPGRSGYNERLRKTTALIMHMGRVLAADTTLWSDDVWLVDSTPIECGHSRQTATRSALAGWAAYGYCASHSRFFWGAAAAPGVHAGRAAGHGRPGRGQGR

Radius of gyration: 25.5 Å; chains: 1; bounding box: 76×45×54 Å

pLDDT: mean 70.06, std 18.26, range [27.31, 91.75]

Secondary structure (DSSP, 8-state):
-HHHHTT---HHHHHHHHHHHSGGG-S----HHHHHHHHHHHHHHHHHHHHHHHHHSGGGT-S------PPPB--SSHHHHHTSTTBTTBEEEEETTTTEEEEE------------------------